Protein AF-A0A9X9A0G7-F1 (afdb_monomer_lite)

Secondary structure (DSSP, 8-state):
---------GGG--STTSPPHHHHHHHTTTSPP-------SSTTHHHHHHHHHHHTTS-TT-----TTTTTT------S-HHHHHHHHHHHHHHHS-------S-S--GGGT-TTS-SEE-TTT--EE-----SS---

Structure (mmCIF, N/CA/C/O backbone):
data_AF-A0A9X9A0G7-F1
#
_entry.id   AF-A0A9X9A0G7-F1
#
loop_
_atom_site.group_PDB
_atom_site.id
_atom_site.type_symbol
_atom_site.label_atom_id
_atom_site.label_alt_id
_atom_site.label_comp_id
_atom_site.label_asym_id
_atom_site.label_entity_id
_atom_site.label_seq_id
_atom_site.pdbx_PDB_ins_code
_atom_site.Cartn_x
_atom_site.Cartn_y
_atom_site.Cartn_z
_atom_site.occupancy
_atom_site.B_iso_or_equiv
_atom_site.auth_seq_id
_atom_site.auth_comp_id
_atom_site.auth_asym_id
_atom_site.auth_atom_id
_atom_site.pdbx_PDB_model_num
ATOM 1 N N . ALA A 1 1 ? 2.916 -28.771 -25.368 1.00 76.06 1 ALA A N 1
ATOM 2 C CA . ALA A 1 1 ? 3.983 -28.120 -24.582 1.00 76.06 1 ALA A CA 1
ATOM 3 C C . ALA A 1 1 ? 3.341 -27.057 -23.703 1.00 76.06 1 ALA A C 1
ATOM 5 O O . ALA A 1 1 ? 2.458 -26.362 -24.191 1.00 76.06 1 ALA A O 1
ATOM 6 N N . TYR A 1 2 ? 3.719 -26.968 -22.428 1.00 87.12 2 TYR A N 1
ATOM 7 C CA . TYR A 1 2 ? 3.226 -25.923 -21.530 1.00 87.12 2 TYR A CA 1
ATOM 8 C C . TYR A 1 2 ? 4.185 -24.734 -21.562 1.00 87.12 2 TYR A C 1
ATOM 10 O O . TYR A 1 2 ? 5.400 -24.922 -21.553 1.00 87.12 2 TYR A O 1
ATOM 18 N N . HIS A 1 3 ? 3.636 -23.524 -21.599 1.00 89.31 3 HIS A N 1
ATOM 19 C CA . HIS A 1 3 ? 4.399 -22.288 -21.483 1.00 89.31 3 HIS A CA 1
ATOM 20 C C . HIS A 1 3 ? 4.073 -21.642 -20.138 1.00 89.31 3 HIS A C 1
ATOM 22 O O . HIS A 1 3 ? 2.903 -21.453 -19.813 1.00 89.31 3 HIS A O 1
ATOM 28 N N . LEU A 1 4 ? 5.107 -21.325 -19.357 1.00 92.75 4 LEU A N 1
ATOM 29 C CA . LEU A 1 4 ? 4.981 -20.598 -18.099 1.00 92.75 4 LEU A CA 1
ATOM 30 C C . LEU A 1 4 ? 5.348 -19.132 -18.334 1.00 92.75 4 LEU A C 1
ATOM 32 O O . LEU A 1 4 ? 6.462 -18.824 -18.757 1.00 92.75 4 LEU A O 1
ATOM 36 N N . THR A 1 5 ? 4.415 -18.231 -18.042 1.00 93.62 5 THR A N 1
ATOM 37 C CA . THR A 1 5 ? 4.647 -16.785 -18.040 1.00 93.62 5 THR A CA 1
ATOM 38 C C . THR A 1 5 ? 4.492 -16.275 -16.620 1.00 93.62 5 THR A C 1
ATOM 40 O O . THR A 1 5 ? 3.465 -16.508 -15.989 1.00 93.62 5 THR A O 1
ATOM 43 N N . ILE A 1 6 ? 5.514 -15.580 -16.126 1.00 92.62 6 ILE A N 1
ATOM 44 C CA . ILE A 1 6 ? 5.508 -14.984 -14.793 1.00 92.62 6 ILE A CA 1
ATOM 45 C C . ILE A 1 6 ? 5.579 -13.467 -14.948 1.00 92.62 6 ILE A C 1
ATOM 47 O O . ILE A 1 6 ? 6.426 -12.957 -15.681 1.00 92.62 6 ILE A O 1
ATOM 51 N N . VAL A 1 7 ? 4.686 -12.759 -14.258 1.00 92.69 7 VAL A N 1
ATOM 52 C CA . VAL A 1 7 ? 4.688 -11.296 -14.147 1.00 92.69 7 VAL A CA 1
ATOM 53 C C . VAL A 1 7 ? 5.132 -10.952 -12.732 1.00 92.69 7 VAL A C 1
ATOM 55 O O . VAL A 1 7 ? 4.577 -11.485 -11.774 1.00 92.69 7 VAL A O 1
ATOM 58 N N . TYR A 1 8 ? 6.153 -10.109 -12.604 1.00 91.62 8 TYR A N 1
ATOM 59 C CA . TYR A 1 8 ? 6.817 -9.840 -11.332 1.00 91.62 8 TYR A CA 1
ATOM 60 C C . TYR A 1 8 ? 7.227 -8.369 -11.222 1.00 91.62 8 TYR A C 1
ATOM 62 O O . TYR A 1 8 ? 7.803 -7.823 -12.165 1.00 91.62 8 TYR A O 1
ATOM 70 N N . ASP A 1 9 ? 6.956 -7.760 -10.066 1.00 88.75 9 ASP A N 1
ATOM 71 C CA . ASP A 1 9 ? 7.443 -6.437 -9.670 1.00 88.75 9 ASP A CA 1
ATOM 72 C C . ASP A 1 9 ? 8.051 -6.540 -8.256 1.00 88.75 9 ASP A C 1
ATOM 74 O O . ASP A 1 9 ? 7.304 -6.751 -7.296 1.00 88.75 9 ASP A O 1
ATOM 78 N N . PRO A 1 10 ? 9.382 -6.396 -8.095 1.00 85.50 10 PRO A N 1
ATOM 79 C CA . PRO A 1 10 ? 10.042 -6.526 -6.794 1.00 85.50 10 PRO A CA 1
ATOM 80 C C . PRO A 1 10 ? 9.626 -5.449 -5.784 1.00 85.50 10 PRO A C 1
ATOM 82 O O . PRO A 1 10 ? 9.851 -5.614 -4.589 1.00 85.50 10 PRO A O 1
ATOM 85 N N . TYR A 1 11 ? 9.024 -4.344 -6.238 1.00 80.31 11 TYR A N 1
ATOM 86 C CA . TYR A 1 11 ? 8.543 -3.276 -5.361 1.00 80.31 11 TYR A CA 1
ATOM 87 C C . TYR A 1 11 ? 7.103 -3.491 -4.874 1.00 80.31 11 TYR A C 1
ATOM 89 O O . TYR A 1 11 ? 6.602 -2.674 -4.105 1.00 80.31 11 TYR A O 1
ATOM 97 N N . GLN A 1 12 ? 6.434 -4.566 -5.308 1.00 81.25 12 GLN A N 1
ATOM 98 C CA . GLN A 1 12 ? 5.080 -4.933 -4.867 1.00 81.25 12 GLN A CA 1
ATOM 99 C C . GLN A 1 12 ? 5.062 -6.076 -3.845 1.00 81.25 12 GLN A C 1
ATOM 101 O O . GLN A 1 12 ? 4.009 -6.651 -3.574 1.00 81.25 12 GLN A O 1
ATOM 106 N N . THR A 1 13 ? 6.213 -6.377 -3.249 1.00 78.50 13 THR A N 1
ATOM 107 C CA . THR A 1 13 ? 6.337 -7.282 -2.105 1.00 78.50 13 THR A CA 1
ATOM 108 C C . THR A 1 13 ? 5.817 -6.574 -0.850 1.00 78.50 13 THR A C 1
ATOM 110 O O . THR A 1 13 ? 6.389 -5.583 -0.403 1.00 78.50 13 THR A O 1
ATOM 113 N N . ILE A 1 14 ? 4.710 -7.060 -0.291 1.00 72.81 14 ILE A N 1
ATOM 114 C CA . ILE A 1 14 ? 4.005 -6.484 0.867 1.00 72.81 14 ILE A CA 1
ATOM 115 C C . ILE A 1 14 ? 4.021 -7.452 2.065 1.00 72.81 14 ILE A C 1
ATOM 117 O O . ILE A 1 14 ? 3.928 -7.017 3.213 1.00 72.81 14 ILE A O 1
ATOM 121 N N . ARG A 1 15 ? 4.136 -8.766 1.833 1.00 72.94 15 ARG A N 1
ATOM 122 C CA . ARG A 1 15 ? 4.091 -9.809 2.869 1.00 72.94 15 ARG A CA 1
ATOM 123 C C . ARG A 1 15 ? 5.381 -10.620 2.945 1.00 72.94 15 ARG A C 1
ATOM 125 O O . ARG A 1 15 ? 5.988 -10.885 1.916 1.00 72.94 15 ARG A O 1
ATOM 132 N N . PRO A 1 16 ? 5.703 -11.186 4.123 1.00 70.12 16 PRO A N 1
ATOM 133 C CA . PRO A 1 16 ? 6.786 -12.165 4.259 1.00 70.12 16 PRO A CA 1
ATOM 134 C C . PRO A 1 16 ? 6.621 -13.428 3.398 1.00 70.12 16 PRO A C 1
ATOM 136 O O . PRO A 1 16 ? 7.597 -14.118 3.134 1.00 70.12 16 PRO A O 1
ATOM 139 N N . ALA A 1 17 ? 5.388 -13.757 2.997 1.00 76.88 17 ALA A N 1
ATOM 140 C CA . ALA A 1 17 ? 5.087 -14.900 2.132 1.00 76.88 17 ALA A CA 1
ATOM 141 C C . ALA A 1 17 ? 5.253 -14.594 0.634 1.00 76.88 17 ALA A C 1
ATOM 143 O O . ALA A 1 17 ? 5.101 -15.497 -0.192 1.00 76.88 17 ALA A O 1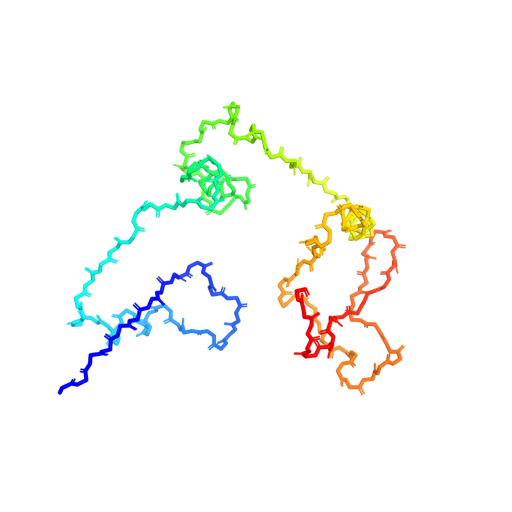
ATOM 144 N N . ASP A 1 18 ? 5.501 -13.334 0.276 1.00 83.75 18 ASP A N 1
ATOM 145 C CA . ASP A 1 18 ? 5.793 -12.976 -1.103 1.00 83.75 18 ASP A CA 1
ATOM 146 C C . ASP A 1 18 ? 7.165 -13.538 -1.495 1.00 83.75 18 ASP A C 1
ATOM 148 O O . ASP A 1 18 ? 8.011 -13.844 -0.651 1.00 83.75 18 ASP A O 1
ATOM 152 N N . ILE A 1 19 ? 7.372 -13.742 -2.795 1.00 85.62 19 ILE A N 1
ATOM 153 C CA . ILE A 1 19 ? 8.589 -14.390 -3.272 1.00 85.62 19 ILE A CA 1
ATOM 154 C C . ILE A 1 19 ? 9.807 -13.509 -2.991 1.00 85.62 19 ILE A C 1
ATOM 156 O O . ILE A 1 19 ? 9.842 -12.331 -3.346 1.00 85.62 19 ILE A O 1
ATOM 160 N N . ASP A 1 20 ? 10.818 -14.106 -2.367 1.00 88.75 20 ASP A N 1
ATOM 161 C CA . ASP A 1 20 ? 12.102 -13.450 -2.170 1.00 88.75 20 ASP A CA 1
ATOM 162 C C . ASP A 1 20 ? 12.706 -13.049 -3.525 1.00 88.75 20 ASP A C 1
ATOM 164 O O . ASP A 1 20 ? 12.714 -13.836 -4.480 1.00 88.75 20 ASP A O 1
ATOM 168 N N . THR A 1 21 ? 13.204 -11.814 -3.615 1.00 90.38 21 THR A N 1
ATOM 169 C CA . THR A 1 21 ? 13.692 -11.261 -4.885 1.00 90.38 21 THR A CA 1
ATOM 170 C C . THR A 1 21 ? 14.912 -12.027 -5.387 1.00 90.38 21 THR A C 1
ATOM 172 O O . THR A 1 21 ? 14.996 -12.315 -6.584 1.00 90.38 21 THR A O 1
ATOM 175 N N . ASP A 1 22 ? 15.822 -12.418 -4.497 1.00 91.25 22 ASP A N 1
ATOM 176 C CA . ASP A 1 22 ? 17.035 -13.144 -4.875 1.00 91.25 22 ASP A CA 1
ATOM 177 C C . ASP A 1 22 ? 16.699 -14.571 -5.322 1.00 91.25 22 ASP A C 1
ATOM 179 O O . ASP A 1 22 ? 17.212 -15.068 -6.332 1.00 91.25 22 ASP A O 1
ATOM 183 N N . ALA A 1 23 ? 15.775 -15.231 -4.621 1.00 92.19 23 ALA A N 1
ATOM 184 C CA . ALA A 1 23 ? 15.239 -16.524 -5.017 1.00 92.19 23 ALA A CA 1
ATOM 185 C C . ALA A 1 23 ? 14.542 -16.456 -6.381 1.00 92.19 23 ALA A C 1
ATOM 187 O O . ALA A 1 23 ? 14.811 -17.302 -7.239 1.00 92.19 23 ALA A O 1
ATOM 188 N N . PHE A 1 24 ? 13.700 -15.444 -6.615 1.00 93.31 24 PHE A N 1
ATOM 189 C CA . PHE A 1 24 ? 13.042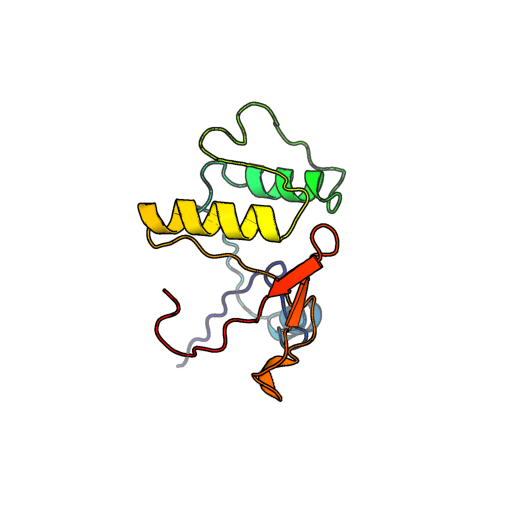 -15.228 -7.902 1.00 93.31 24 PHE A CA 1
ATOM 190 C C . PHE A 1 24 ? 14.067 -15.085 -9.029 1.00 93.31 24 PHE A C 1
ATOM 192 O O . PHE A 1 24 ? 13.976 -15.775 -10.048 1.00 93.31 24 PHE A O 1
ATOM 199 N N . GLN A 1 25 ? 15.073 -14.226 -8.842 1.00 93.06 25 GLN A N 1
ATOM 200 C CA . GLN A 1 25 ? 16.120 -13.995 -9.837 1.00 93.06 25 GLN A CA 1
ATOM 201 C C . GLN A 1 25 ? 16.916 -15.267 -10.142 1.00 93.06 25 GLN A C 1
ATOM 203 O O . GLN A 1 25 ? 17.187 -15.547 -11.311 1.00 93.06 25 GLN A O 1
ATOM 208 N N . ARG A 1 26 ? 17.243 -16.062 -9.115 1.00 95.38 26 ARG A N 1
ATOM 209 C CA . ARG A 1 26 ? 17.958 -17.336 -9.263 1.00 95.38 26 ARG A CA 1
ATOM 210 C C . ARG A 1 26 ? 17.131 -18.376 -10.019 1.00 95.38 26 ARG A C 1
ATOM 212 O O . ARG A 1 26 ? 17.637 -19.001 -10.946 1.00 95.38 26 ARG A O 1
ATOM 219 N N . LEU A 1 27 ? 15.862 -18.554 -9.650 1.00 94.88 27 LEU A N 1
ATOM 220 C CA . LEU A 1 27 ? 14.969 -19.547 -10.264 1.00 94.88 27 LEU A CA 1
ATOM 221 C C . LEU A 1 27 ? 14.596 -19.199 -11.712 1.00 94.88 27 LEU A C 1
ATOM 223 O O . LEU A 1 27 ? 14.325 -20.090 -12.515 1.00 94.88 27 LEU A O 1
ATOM 227 N N . THR A 1 28 ? 14.610 -17.911 -12.057 1.00 95.19 28 THR A N 1
ATOM 228 C CA . THR A 1 28 ? 14.262 -17.406 -13.395 1.00 95.19 28 THR A CA 1
ATOM 229 C C . THR A 1 28 ? 15.485 -17.006 -14.223 1.00 95.19 28 THR A C 1
ATOM 231 O O . THR A 1 28 ? 15.342 -16.362 -15.263 1.00 95.19 28 THR A O 1
ATOM 234 N N . ALA A 1 29 ? 16.697 -17.398 -13.812 1.00 95.44 29 ALA A N 1
ATOM 235 C CA . ALA A 1 29 ? 17.941 -16.995 -14.476 1.00 95.44 29 ALA A CA 1
ATOM 236 C C . ALA A 1 29 ? 17.967 -17.352 -15.975 1.00 95.44 29 ALA A C 1
ATOM 238 O O . ALA A 1 29 ? 18.442 -16.564 -16.788 1.00 95.44 29 ALA A O 1
ATOM 239 N N . ASN A 1 30 ? 17.381 -18.497 -16.340 1.00 95.56 30 ASN A N 1
ATOM 240 C CA . ASN A 1 30 ? 17.332 -18.999 -17.719 1.00 95.56 30 ASN A CA 1
ATOM 241 C C . ASN A 1 30 ? 16.065 -18.579 -18.488 1.00 95.56 30 ASN A C 1
ATOM 243 O O . ASN A 1 30 ? 15.852 -19.021 -19.617 1.00 95.56 30 ASN A O 1
ATOM 247 N N . TYR A 1 31 ? 15.185 -17.774 -17.886 1.00 95.50 31 TYR A N 1
ATOM 248 C CA . TYR A 1 31 ? 13.927 -17.371 -18.511 1.00 95.50 31 TYR A CA 1
ATOM 249 C C . TYR A 1 31 ? 14.163 -16.182 -19.442 1.00 95.50 31 TYR A C 1
ATOM 251 O O . TYR A 1 31 ? 14.953 -15.280 -19.154 1.00 95.50 31 TYR A O 1
ATOM 259 N N . LYS A 1 32 ? 13.416 -16.133 -20.547 1.00 95.56 32 LYS A N 1
ATOM 260 C CA . LYS A 1 32 ? 13.407 -14.958 -21.421 1.00 95.56 32 LYS A CA 1
ATOM 261 C C . LYS A 1 32 ? 12.736 -13.787 -20.701 1.00 95.56 32 LYS A C 1
ATOM 263 O O . LYS A 1 32 ? 11.575 -13.881 -20.306 1.00 95.56 32 LYS A O 1
ATOM 268 N N . ARG A 1 33 ? 13.462 -12.678 -20.547 1.00 94.56 33 ARG A N 1
ATOM 269 C CA . ARG A 1 33 ? 12.980 -11.479 -19.847 1.00 94.56 33 ARG A CA 1
ATOM 270 C C . ARG A 1 33 ? 12.347 -10.484 -20.815 1.00 94.56 33 ARG A C 1
ATOM 272 O O . ARG A 1 33 ? 12.893 -10.210 -21.881 1.00 94.56 33 ARG A O 1
ATOM 279 N N . HIS A 1 34 ? 11.221 -9.917 -20.397 1.00 94.81 34 HIS A N 1
ATOM 280 C CA . HIS A 1 34 ? 10.485 -8.887 -21.123 1.00 94.81 34 HIS A CA 1
ATOM 281 C C . HIS A 1 34 ? 10.143 -7.737 -20.162 1.00 94.81 34 HIS A C 1
ATOM 283 O O . HIS A 1 34 ? 9.101 -7.789 -19.510 1.00 94.81 34 HIS A O 1
ATOM 289 N N . PRO A 1 35 ? 11.023 -6.731 -20.009 1.00 92.00 35 PRO A N 1
ATOM 290 C CA . PRO A 1 35 ? 10.747 -5.600 -19.131 1.00 92.00 35 PRO A CA 1
ATOM 291 C C . PRO A 1 35 ? 9.616 -4.729 -19.695 1.00 92.00 35 PRO A C 1
ATOM 293 O O . PRO A 1 35 ? 9.594 -4.400 -20.882 1.00 92.00 35 PRO A O 1
ATOM 296 N N . LEU A 1 36 ? 8.677 -4.338 -18.831 1.00 90.31 36 LEU A N 1
ATOM 297 C CA . LEU A 1 36 ? 7.610 -3.396 -19.161 1.00 90.31 36 LEU A CA 1
ATOM 298 C C . LEU A 1 36 ? 8.008 -2.004 -18.669 1.00 90.31 36 LEU A C 1
ATOM 300 O O . LEU A 1 36 ? 8.016 -1.742 -17.472 1.00 90.31 36 LEU A O 1
ATOM 304 N N . HIS A 1 37 ? 8.353 -1.116 -19.600 1.00 82.69 37 HIS A N 1
ATOM 305 C CA . HIS A 1 37 ? 8.842 0.232 -19.282 1.00 82.69 37 HIS A CA 1
ATOM 306 C C . HIS A 1 37 ? 7.750 1.303 -19.243 1.00 82.69 37 HIS A C 1
ATOM 308 O O . HIS A 1 37 ? 8.019 2.424 -18.839 1.00 82.69 37 HIS A O 1
ATOM 314 N N . LYS A 1 38 ? 6.539 0.996 -19.718 1.00 83.38 38 LYS A N 1
ATOM 315 C CA . LYS A 1 38 ? 5.444 1.968 -19.794 1.00 83.38 38 LYS A CA 1
ATOM 316 C C . LYS A 1 38 ? 4.363 1.620 -18.786 1.00 83.38 38 LYS A C 1
ATOM 318 O O . LYS A 1 38 ? 3.853 0.502 -18.789 1.00 83.38 38 LYS A O 1
ATOM 323 N N . GLN A 1 39 ? 3.969 2.609 -17.994 1.00 84.81 39 GLN A N 1
ATOM 324 C CA . GLN A 1 39 ? 2.799 2.552 -17.127 1.00 84.81 39 GLN A CA 1
ATOM 325 C C . GLN A 1 39 ? 1.723 3.519 -17.642 1.00 84.81 39 GLN A C 1
ATOM 327 O O . GLN A 1 39 ? 2.043 4.591 -18.153 1.00 84.81 39 GLN A O 1
ATOM 332 N N . PHE A 1 40 ? 0.451 3.141 -17.503 1.00 84.50 40 PHE A N 1
ATOM 333 C CA . PHE A 1 40 ? -0.699 3.940 -17.961 1.00 84.50 40 PHE A CA 1
ATOM 334 C C . PHE A 1 40 ? -1.671 4.299 -16.827 1.00 84.50 40 PHE A C 1
ATOM 336 O O . PHE A 1 40 ? -2.686 4.944 -17.065 1.00 84.50 40 PHE A O 1
ATOM 343 N N . ARG A 1 41 ? -1.392 3.853 -15.595 1.00 84.88 41 ARG A N 1
ATOM 344 C CA . ARG A 1 41 ? -2.294 4.023 -14.446 1.00 84.88 41 ARG A CA 1
ATOM 345 C C . ARG A 1 41 ? -2.190 5.423 -13.847 1.00 84.88 41 ARG A C 1
ATOM 347 O O . ARG A 1 41 ? -3.197 5.999 -13.451 1.00 84.88 41 ARG A O 1
ATOM 354 N N . LEU A 1 42 ? -0.973 5.945 -13.747 1.00 84.94 42 LEU A N 1
ATOM 355 C CA . LEU A 1 42 ? -0.672 7.242 -13.156 1.00 84.94 42 LEU A CA 1
ATOM 356 C C . LEU A 1 42 ? -0.603 8.301 -14.259 1.00 84.94 42 LEU A C 1
ATOM 358 O O . LEU A 1 42 ? 0.066 8.097 -15.273 1.00 84.94 42 LEU A O 1
ATOM 362 N N . LYS A 1 43 ? -1.263 9.442 -14.040 1.00 79.69 43 LYS A N 1
ATOM 363 C CA . LYS A 1 43 ? -1.299 10.580 -14.967 1.00 79.69 43 LYS A CA 1
ATOM 364 C C . LYS A 1 43 ? 0.095 11.136 -15.273 1.00 79.69 43 LYS A C 1
ATOM 366 O O . LYS A 1 43 ? 0.327 11.563 -16.397 1.00 79.69 43 LYS A O 1
ATOM 371 N N . SER A 1 44 ? 1.022 11.079 -14.316 1.00 75.19 44 SER A N 1
ATOM 372 C CA . SER A 1 44 ? 2.358 11.689 -14.440 1.00 75.19 44 SER A CA 1
ATOM 373 C C . SER A 1 44 ? 3.477 10.689 -14.741 1.00 75.19 44 SER A C 1
ATOM 375 O O . SER A 1 44 ? 4.640 10.931 -14.417 1.00 75.19 44 SER A O 1
ATOM 377 N N . GLY A 1 45 ? 3.142 9.556 -15.366 1.00 77.31 45 GLY A N 1
ATOM 378 C CA . GLY A 1 45 ? 4.158 8.632 -15.865 1.00 77.31 45 GLY A CA 1
ATOM 379 C C . GLY A 1 45 ? 5.077 8.089 -14.768 1.00 77.31 45 GLY A C 1
ATOM 380 O O . GLY A 1 45 ? 4.691 7.916 -13.610 1.00 77.31 45 GLY A O 1
ATOM 381 N N . ASP A 1 46 ? 6.334 7.891 -15.153 1.00 74.81 46 ASP A N 1
ATOM 382 C CA . ASP A 1 46 ? 7.406 7.435 -14.265 1.00 74.81 46 ASP A CA 1
ATOM 383 C C . ASP A 1 46 ? 7.838 8.512 -13.254 1.00 74.81 46 ASP A C 1
ATOM 385 O O . ASP A 1 46 ? 8.405 8.194 -12.205 1.00 74.81 46 ASP A O 1
ATOM 389 N N . GLN A 1 47 ? 7.530 9.788 -13.523 1.00 79.75 47 GLN A N 1
ATOM 390 C CA . GLN A 1 47 ? 7.905 10.892 -12.639 1.00 79.75 47 GLN A CA 1
ATOM 391 C C . GLN A 1 47 ? 7.157 10.843 -11.301 1.00 79.75 47 GLN A C 1
ATOM 393 O O . GLN A 1 47 ? 7.724 11.224 -10.280 1.00 79.75 47 GLN A O 1
ATOM 398 N N . TYR A 1 48 ? 5.927 10.312 -11.271 1.00 83.94 48 TYR A N 1
ATOM 399 C CA . TYR A 1 48 ? 5.180 10.141 -10.020 1.00 83.94 48 TYR A CA 1
ATOM 400 C C . TYR A 1 48 ? 5.904 9.199 -9.047 1.00 83.94 48 TYR A C 1
ATOM 402 O O . TYR A 1 48 ? 6.050 9.511 -7.868 1.00 83.94 48 TYR A O 1
ATOM 410 N N . LEU A 1 49 ? 6.383 8.044 -9.527 1.00 81.44 49 LEU A N 1
ATOM 411 C CA . LEU A 1 49 ? 7.075 7.067 -8.679 1.00 81.44 49 LEU A CA 1
ATOM 412 C C . LEU A 1 49 ? 8.446 7.580 -8.229 1.00 81.44 49 LEU A C 1
ATOM 414 O O . LEU A 1 49 ? 8.834 7.371 -7.080 1.00 81.44 49 LEU A O 1
ATOM 418 N N . ALA A 1 50 ? 9.162 8.269 -9.120 1.00 81.25 50 ALA A N 1
ATOM 419 C CA . ALA A 1 50 ? 10.413 8.949 -8.802 1.00 81.25 50 ALA A CA 1
ATOM 420 C C . ALA A 1 50 ? 10.227 9.981 -7.678 1.00 81.25 50 ALA A C 1
ATOM 422 O O . ALA A 1 50 ? 10.968 9.973 -6.694 1.00 81.25 50 ALA A O 1
ATOM 423 N N . TRP A 1 51 ? 9.193 10.814 -7.793 1.00 85.56 51 TRP A N 1
ATOM 424 C CA . TRP A 1 51 ? 8.810 11.785 -6.775 1.00 85.56 51 TRP A CA 1
ATOM 425 C C . TRP A 1 51 ? 8.425 11.142 -5.454 1.00 85.56 51 TRP A C 1
ATOM 427 O O . TRP A 1 51 ? 8.963 11.534 -4.425 1.00 85.56 51 TRP A O 1
ATOM 437 N N . LEU A 1 52 ? 7.557 10.127 -5.472 1.00 83.69 52 LEU A N 1
ATOM 438 C CA . LEU A 1 52 ? 7.115 9.455 -4.253 1.00 83.69 52 LEU A CA 1
ATOM 439 C C . LEU A 1 52 ? 8.309 8.864 -3.491 1.00 83.69 52 LEU A C 1
ATOM 441 O O . LEU A 1 52 ? 8.414 9.025 -2.280 1.00 83.69 52 LEU A O 1
ATOM 445 N N . ARG A 1 53 ? 9.253 8.231 -4.200 1.00 83.62 53 ARG A N 1
ATOM 446 C CA . ARG A 1 53 ? 10.477 7.677 -3.596 1.00 83.62 53 ARG A CA 1
ATOM 447 C C . ARG A 1 53 ? 11.400 8.755 -3.034 1.00 83.62 53 ARG A C 1
ATOM 449 O O . ARG A 1 53 ? 11.996 8.528 -1.984 1.00 83.62 53 ARG A O 1
ATOM 456 N N . LYS A 1 54 ? 11.519 9.902 -3.709 1.00 84.12 54 LYS A N 1
ATOM 457 C CA . LYS A 1 54 ? 12.276 11.060 -3.213 1.00 84.12 54 LYS A CA 1
ATOM 458 C C . LYS A 1 54 ? 11.618 11.645 -1.960 1.00 84.12 54 LYS A C 1
ATOM 460 O O . LYS A 1 54 ? 12.300 11.872 -0.968 1.00 84.12 54 LYS A O 1
ATOM 465 N N . TYR A 1 55 ? 10.299 11.833 -1.982 1.00 82.31 55 TYR A N 1
ATOM 466 C CA . TYR A 1 55 ? 9.523 12.389 -0.871 1.00 82.31 55 TYR A CA 1
ATOM 467 C C . TYR A 1 55 ? 9.570 11.492 0.373 1.00 82.31 55 TYR A C 1
ATOM 469 O O . TYR A 1 55 ? 9.794 11.975 1.478 1.00 82.31 55 TYR A O 1
ATOM 477 N N . LEU A 1 56 ? 9.453 10.174 0.184 1.00 82.50 56 LEU A N 1
ATOM 478 C CA . LEU A 1 56 ? 9.615 9.174 1.244 1.00 82.50 56 LEU A CA 1
ATOM 479 C C . LEU A 1 56 ? 11.083 8.941 1.653 1.00 82.50 56 LEU A C 1
ATOM 481 O O . LEU A 1 56 ? 11.342 8.071 2.477 1.00 82.50 56 LEU A O 1
ATOM 485 N N . GLN A 1 57 ? 12.043 9.674 1.072 1.00 82.69 57 GLN A N 1
ATOM 486 C CA . GLN A 1 57 ? 13.485 9.559 1.347 1.00 82.69 57 GLN A CA 1
ATOM 487 C C . GLN A 1 57 ? 14.065 8.151 1.103 1.00 82.69 57 GLN A C 1
ATOM 489 O O . GLN A 1 57 ? 15.072 7.755 1.685 1.00 82.69 57 GLN A O 1
ATOM 494 N N . ILE A 1 58 ? 13.436 7.385 0.207 1.00 80.62 58 ILE A N 1
ATOM 495 C CA . ILE A 1 58 ? 13.877 6.047 -0.215 1.00 80.62 58 ILE A CA 1
ATOM 496 C C . ILE A 1 58 ? 14.959 6.159 -1.300 1.00 80.62 58 ILE A C 1
ATOM 498 O O . ILE A 1 58 ? 15.847 5.314 -1.393 1.00 80.62 58 ILE A O 1
ATOM 502 N N . ALA A 1 59 ? 14.891 7.195 -2.144 1.00 76.38 59 ALA A N 1
ATOM 503 C CA . ALA A 1 59 ? 15.846 7.431 -3.224 1.00 76.38 59 ALA A CA 1
ATOM 504 C C . ALA A 1 59 ? 16.189 8.922 -3.342 1.00 76.38 59 ALA A C 1
ATOM 506 O O . ALA A 1 59 ? 15.449 9.703 -3.937 1.00 76.38 59 ALA A O 1
ATOM 507 N N . ASN A 1 60 ? 17.348 9.305 -2.804 1.00 67.69 60 ASN A N 1
ATOM 508 C CA . ASN A 1 60 ? 17.732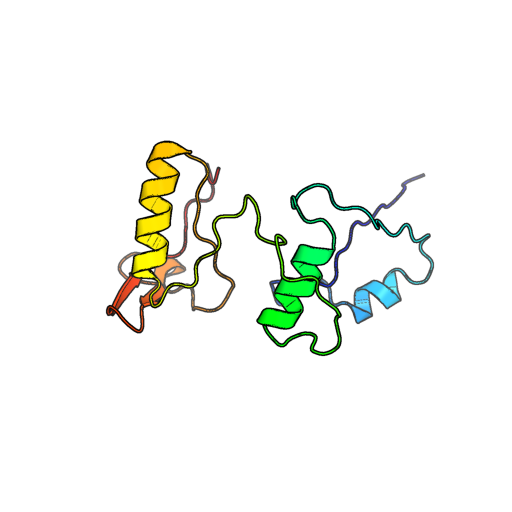 10.715 -2.659 1.00 67.69 60 ASN A CA 1
ATOM 509 C C . ASN A 1 60 ? 18.365 11.328 -3.922 1.00 67.69 60 ASN A C 1
ATOM 511 O O . ASN A 1 60 ? 18.455 12.546 -4.032 1.00 67.69 60 ASN A O 1
ATOM 515 N N . ASN A 1 61 ? 18.756 10.503 -4.899 1.00 68.50 61 ASN A N 1
ATOM 516 C CA . ASN A 1 61 ? 19.514 10.937 -6.082 1.00 68.50 61 ASN A CA 1
ATOM 517 C C . ASN A 1 61 ? 18.660 11.038 -7.357 1.00 68.50 61 ASN A C 1
ATOM 519 O O . ASN A 1 61 ? 19.194 10.992 -8.465 1.00 68.50 61 ASN A O 1
ATOM 523 N N . VAL A 1 62 ? 17.334 11.127 -7.230 1.00 67.00 62 VAL A N 1
ATOM 524 C CA . VAL A 1 62 ? 16.440 11.192 -8.392 1.00 67.00 62 VAL A CA 1
ATOM 525 C C . VAL A 1 62 ? 16.099 12.649 -8.699 1.00 67.00 62 VAL A C 1
ATOM 527 O O . VAL A 1 62 ? 15.500 13.345 -7.879 1.00 67.00 62 VAL A O 1
ATOM 530 N N . GLY A 1 63 ? 16.476 13.113 -9.892 1.00 64.94 63 GLY A N 1
ATOM 531 C CA . GLY A 1 63 ? 16.021 14.395 -10.424 1.00 64.94 63 GLY A CA 1
ATOM 532 C C . GLY A 1 63 ? 14.523 14.322 -10.706 1.00 64.94 63 GLY A C 1
ATOM 533 O O . GLY A 1 63 ? 14.095 13.598 -11.601 1.00 64.94 63 GLY A O 1
ATOM 534 N N . VAL A 1 64 ? 13.724 15.037 -9.920 1.00 68.31 64 VAL A N 1
ATOM 535 C CA . VAL A 1 64 ? 12.266 15.082 -10.060 1.00 68.31 64 VAL A CA 1
ATOM 536 C C . VAL A 1 64 ? 11.881 16.495 -10.470 1.00 68.31 64 VAL A C 1
ATOM 538 O O . VAL A 1 64 ? 12.255 17.449 -9.791 1.00 68.31 64 VAL A O 1
ATOM 541 N N . TYR A 1 65 ? 11.139 16.627 -11.569 1.00 65.44 65 TYR A N 1
ATOM 542 C CA . TYR A 1 65 ? 10.459 17.876 -11.902 1.00 65.44 65 TYR A CA 1
ATOM 543 C C . TYR A 1 65 ? 9.223 17.976 -11.005 1.00 65.44 65 TYR A C 1
ATOM 545 O O . TYR A 1 65 ? 8.293 17.187 -11.140 1.00 65.44 65 TYR A O 1
ATOM 553 N N . GLU A 1 66 ? 9.266 18.860 -10.010 1.00 67.44 66 GLU A N 1
ATOM 554 C CA . GLU A 1 66 ? 8.215 18.960 -8.986 1.00 67.44 66 GLU A CA 1
ATOM 555 C C . GLU A 1 66 ? 7.024 19.803 -9.458 1.00 67.44 66 GLU A C 1
ATOM 557 O O . GLU A 1 66 ? 5.880 19.556 -9.070 1.00 67.44 66 GLU A O 1
ATOM 562 N N . GLU A 1 67 ? 7.272 20.775 -10.335 1.00 73.19 67 GLU A N 1
ATOM 563 C CA . GLU A 1 67 ? 6.248 21.695 -10.813 1.00 73.19 67 GLU A CA 1
ATOM 564 C C . GLU A 1 67 ? 5.227 20.970 -11.704 1.00 73.19 67 GLU A C 1
ATOM 566 O O . GLU A 1 67 ? 5.557 20.309 -12.682 1.00 73.19 67 GLU A O 1
ATOM 571 N N . GLY A 1 68 ? 3.946 21.046 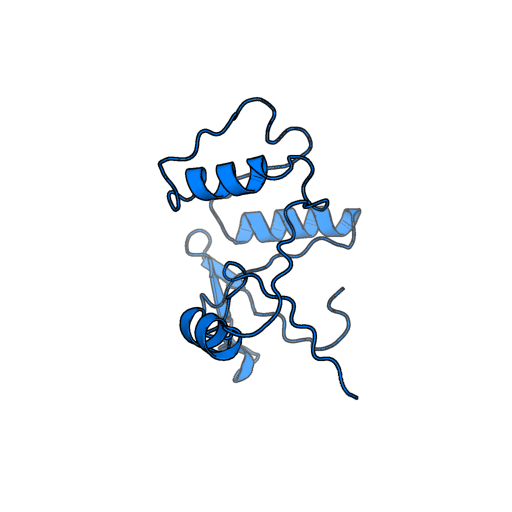-11.345 1.00 75.56 68 GLY A N 1
ATOM 572 C CA . GLY A 1 68 ? 2.871 20.420 -12.119 1.00 75.56 68 GLY A CA 1
ATOM 573 C C . GLY A 1 68 ? 2.833 18.887 -12.073 1.00 75.56 68 GLY A C 1
ATOM 574 O O . GLY A 1 68 ? 1.919 18.306 -12.656 1.00 75.56 68 GLY A O 1
ATOM 575 N N . LEU A 1 69 ? 3.735 18.216 -11.350 1.00 82.62 69 LEU A N 1
ATOM 576 C CA . LEU A 1 69 ? 3.738 16.755 -11.257 1.00 82.62 69 LEU A CA 1
ATOM 577 C C . LEU A 1 69 ? 2.443 16.204 -10.656 1.00 82.62 69 LEU A C 1
ATOM 579 O O . LEU A 1 69 ? 1.896 15.209 -11.128 1.00 82.62 69 LEU A O 1
ATOM 583 N N . LEU A 1 70 ? 1.944 16.865 -9.617 1.00 83.06 70 LEU A N 1
ATOM 584 C CA . LEU A 1 70 ? 0.695 16.505 -8.952 1.00 83.06 70 LEU A CA 1
ATOM 585 C C . LEU A 1 70 ? -0.521 17.153 -9.625 1.00 83.06 70 LEU A C 1
ATOM 587 O O . LEU A 1 70 ? -1.626 17.103 -9.092 1.00 83.06 70 LEU A O 1
ATOM 591 N N . ARG A 1 71 ? -0.362 17.764 -10.808 1.00 84.69 71 ARG A N 1
ATOM 592 C CA . ARG A 1 71 ? -1.481 18.393 -11.510 1.00 84.69 71 ARG A CA 1
ATOM 593 C C . ARG A 1 71 ? -2.532 17.340 -11.850 1.00 84.69 71 ARG A C 1
ATOM 595 O O . ARG A 1 71 ? -2.276 16.375 -12.564 1.00 84.69 71 ARG A O 1
ATOM 602 N N . GLY A 1 72 ? -3.745 17.548 -11.344 1.00 84.44 72 GLY A N 1
ATOM 603 C CA . GLY A 1 72 ? -4.847 16.602 -11.514 1.00 84.44 72 GLY A CA 1
ATOM 604 C C . GLY A 1 72 ? -4.824 15.419 -10.540 1.00 84.44 72 GLY A C 1
ATOM 605 O O . GLY A 1 72 ? -5.608 14.486 -10.746 1.00 84.44 72 GLY A O 1
ATOM 606 N N . TYR A 1 73 ? -3.962 15.464 -9.523 1.00 86.88 73 TYR A N 1
ATOM 607 C CA . TYR A 1 73 ? -4.052 14.681 -8.295 1.00 86.88 73 TYR A CA 1
ATOM 608 C C . TYR A 1 73 ? -4.549 15.566 -7.152 1.00 86.88 73 TYR A C 1
ATOM 610 O O . TYR A 1 73 ? -4.240 16.754 -7.105 1.00 86.88 73 TYR A O 1
ATOM 618 N N . ASP A 1 74 ? -5.289 14.963 -6.228 1.00 87.94 74 ASP A N 1
ATOM 619 C CA . ASP A 1 74 ? -5.574 15.539 -4.916 1.00 87.94 74 ASP A CA 1
ATOM 620 C C . ASP A 1 74 ? -4.633 14.868 -3.910 1.00 87.94 74 ASP A C 1
ATOM 622 O O . ASP A 1 74 ? -4.860 13.735 -3.485 1.00 87.94 74 ASP A O 1
ATOM 626 N N . PHE A 1 75 ? -3.488 15.505 -3.660 1.00 86.25 75 PHE A N 1
ATOM 627 C CA . PHE A 1 75 ? -2.478 15.000 -2.736 1.00 86.25 75 PHE A CA 1
ATOM 628 C C . PHE A 1 75 ? -2.547 15.780 -1.429 1.00 86.25 75 PHE A C 1
ATOM 630 O O . PHE A 1 75 ? -2.392 17.002 -1.421 1.00 86.25 75 PHE A O 1
ATOM 637 N N . LYS A 1 76 ? -2.718 15.057 -0.323 1.00 88.19 76 LYS A N 1
ATOM 638 C CA . LYS A 1 76 ? -2.795 15.628 1.016 1.00 88.19 76 LYS A CA 1
ATOM 639 C C . LYS A 1 76 ? -2.039 14.746 2.006 1.00 88.19 76 LYS A C 1
ATOM 641 O O . LYS A 1 76 ? -2.165 13.523 1.973 1.00 88.19 76 LYS A O 1
ATOM 646 N N . VAL A 1 77 ? -1.273 15.383 2.885 1.00 88.81 77 VAL A N 1
ATOM 647 C CA . VAL A 1 77 ? -0.746 14.763 4.106 1.00 88.81 77 VAL A CA 1
ATOM 648 C C . VAL A 1 77 ? -1.743 15.061 5.217 1.00 88.81 77 VAL A C 1
ATOM 650 O O . VAL A 1 77 ? -2.239 16.183 5.306 1.00 88.81 77 VAL A O 1
ATOM 653 N N . MET A 1 78 ? -2.080 14.045 6.001 1.00 92.62 78 MET A N 1
ATOM 654 C CA . MET A 1 78 ? -3.060 14.134 7.081 1.00 92.62 78 MET A CA 1
ATOM 655 C C . MET A 1 78 ? -2.383 13.782 8.394 1.00 92.62 78 MET A C 1
ATOM 657 O O . MET A 1 78 ? -1.500 12.922 8.422 1.00 92.62 78 MET A O 1
ATOM 661 N N . ASP A 1 79 ? -2.817 14.437 9.463 1.00 94.50 79 ASP A N 1
ATOM 662 C CA . ASP A 1 79 ? -2.170 14.319 10.770 1.00 94.50 79 ASP A CA 1
ATOM 663 C C . ASP A 1 79 ? -2.696 13.122 11.574 1.00 94.50 79 ASP A C 1
ATOM 665 O O . ASP A 1 79 ? -2.076 12.709 12.550 1.00 94.50 79 ASP A O 1
ATOM 669 N N . SER A 1 80 ? -3.828 12.537 11.169 1.00 96.06 80 SER A N 1
ATOM 670 C CA . SER A 1 80 ? -4.461 11.417 11.869 1.00 96.06 80 SER A CA 1
ATOM 671 C C . SER A 1 80 ? -5.085 10.394 10.913 1.00 96.06 80 SER A C 1
ATOM 673 O O . SER A 1 80 ? -5.450 10.698 9.774 1.00 96.06 80 SER A O 1
ATOM 675 N N . ILE A 1 81 ? -5.237 9.158 11.393 1.00 95.31 81 ILE A N 1
ATOM 676 C CA . ILE A 1 81 ? -5.955 8.083 10.687 1.00 95.31 81 ILE A CA 1
ATOM 677 C C . ILE A 1 81 ? -7.441 8.439 10.578 1.00 95.31 81 ILE A C 1
ATOM 679 O O . ILE A 1 81 ? -8.103 8.119 9.590 1.00 95.31 81 ILE A O 1
ATOM 683 N N . THR A 1 82 ? -7.957 9.124 11.589 1.00 95.75 82 THR A N 1
ATOM 684 C CA . THR A 1 82 ? -9.342 9.585 11.676 1.00 95.75 82 THR A CA 1
ATOM 685 C C . THR A 1 82 ? -9.684 10.539 10.546 1.00 95.75 82 THR A C 1
ATOM 687 O O . THR A 1 82 ? -10.616 10.264 9.788 1.00 95.75 82 THR A O 1
ATOM 690 N N . GLU A 1 83 ? -8.871 11.579 10.348 1.00 96.69 83 GLU A N 1
ATOM 691 C CA . GLU A 1 83 ? -9.044 12.532 9.247 1.00 96.69 83 GLU A CA 1
ATOM 692 C C . GLU A 1 83 ? -9.018 11.825 7.880 1.00 96.69 83 GLU A C 1
ATOM 694 O O . GLU A 1 83 ? -9.849 12.106 7.008 1.00 96.69 83 GLU A O 1
ATOM 699 N N . LEU A 1 84 ? -8.108 10.859 7.704 1.00 95.50 84 LEU A N 1
ATOM 700 C CA . LEU A 1 84 ? -8.030 10.037 6.494 1.00 95.50 84 LEU A CA 1
ATOM 701 C C . LEU A 1 84 ? -9.303 9.232 6.265 1.00 95.50 84 LEU A C 1
ATOM 703 O O . LEU A 1 84 ? -9.859 9.244 5.165 1.00 95.50 84 LEU A O 1
ATOM 707 N N . ASN A 1 85 ? -9.781 8.540 7.291 1.00 94.88 85 ASN A N 1
ATOM 708 C CA . ASN A 1 85 ? -10.958 7.694 7.188 1.00 94.88 85 ASN A CA 1
ATOM 709 C C . ASN A 1 85 ? -12.233 8.507 6.916 1.00 94.88 85 ASN A C 1
ATOM 711 O O . ASN A 1 85 ? -13.049 8.101 6.091 1.00 94.88 85 ASN A O 1
ATOM 715 N N . GLU A 1 86 ? -12.404 9.658 7.565 1.00 95.00 86 GLU A N 1
ATOM 716 C CA . GLU A 1 86 ? -13.535 10.563 7.326 1.00 95.00 86 GLU A CA 1
ATOM 717 C C . GLU A 1 86 ? -13.506 11.155 5.916 1.00 95.00 86 GLU A C 1
ATOM 719 O O . GLU A 1 86 ? -14.507 11.094 5.198 1.00 95.00 86 GLU A O 1
ATOM 724 N N . SER A 1 87 ? -12.339 11.633 5.474 1.00 95.62 87 SER A N 1
ATOM 725 C CA . SER A 1 87 ? -12.148 12.142 4.112 1.00 95.62 87 SER A CA 1
ATOM 726 C C . SER A 1 87 ? -12.489 11.079 3.066 1.00 95.62 87 SER A C 1
ATOM 728 O O . SER A 1 87 ? -13.194 11.353 2.092 1.00 95.62 87 SER A O 1
ATOM 730 N N . MET A 1 88 ? -12.042 9.837 3.283 1.00 95.25 88 MET A N 1
ATOM 731 C CA . MET A 1 88 ? -12.342 8.732 2.374 1.00 95.25 88 MET A CA 1
ATOM 732 C C . MET A 1 88 ? -13.816 8.327 2.395 1.00 95.25 88 MET A C 1
ATOM 734 O O . MET A 1 88 ? -14.338 7.982 1.337 1.00 95.25 88 MET A O 1
ATOM 738 N N . LYS A 1 89 ? -14.510 8.393 3.541 1.00 93.88 89 LYS A N 1
ATOM 739 C CA . LYS A 1 89 ? -15.963 8.152 3.611 1.00 93.88 89 LYS A CA 1
ATOM 740 C C . LYS A 1 89 ? -16.735 9.164 2.769 1.00 93.88 89 LYS A C 1
ATOM 742 O O . LYS A 1 89 ? -17.520 8.747 1.923 1.00 93.88 89 LYS A O 1
ATOM 747 N N . MET A 1 90 ? -16.444 10.457 2.922 1.00 95.38 90 MET A N 1
ATOM 748 C CA . MET A 1 90 ? -17.095 11.517 2.139 1.00 95.38 90 MET A CA 1
ATOM 749 C C . MET A 1 90 ? -16.845 11.362 0.633 1.00 95.38 90 MET A C 1
ATOM 751 O O . MET A 1 90 ? -17.760 11.486 -0.179 1.00 95.38 90 MET A O 1
ATOM 755 N N . LEU A 1 91 ? -15.609 11.044 0.233 1.00 95.06 91 LEU A N 1
ATOM 756 C CA . LEU A 1 91 ? -15.299 10.769 -1.174 1.00 95.06 91 LEU A CA 1
ATOM 757 C C . LEU A 1 91 ? -16.017 9.514 -1.675 1.00 95.06 91 LEU A C 1
ATOM 759 O O . LEU A 1 91 ? -16.503 9.490 -2.807 1.00 95.06 91 LEU A O 1
ATOM 763 N N . ASN A 1 92 ? -16.121 8.486 -0.834 1.00 94.75 92 ASN A N 1
ATOM 764 C CA . ASN A 1 92 ? -16.799 7.254 -1.190 1.00 94.75 92 ASN A CA 1
ATOM 765 C C . ASN A 1 92 ? -18.309 7.433 -1.365 1.00 94.75 92 ASN A C 1
ATOM 767 O O . ASN A 1 92 ? -18.879 6.803 -2.243 1.00 94.75 92 ASN A O 1
ATOM 771 N N . GLU A 1 93 ? -18.959 8.296 -0.587 1.00 95.31 93 GLU A N 1
ATOM 772 C CA . GLU A 1 93 ? -20.383 8.617 -0.777 1.00 95.31 93 GLU A CA 1
ATOM 773 C C . GLU A 1 93 ? -20.665 9.201 -2.168 1.00 95.31 93 GLU A C 1
ATOM 775 O O . GLU A 1 93 ? -21.743 9.006 -2.721 1.00 95.31 93 GLU A O 1
ATOM 780 N N . LYS A 1 94 ? -19.679 9.884 -2.761 1.00 94.81 94 LYS A N 1
ATOM 781 C CA . LYS A 1 94 ? -19.788 10.480 -4.095 1.00 94.81 94 LYS A CA 1
ATOM 782 C C . LYS A 1 94 ? -19.342 9.550 -5.226 1.00 94.81 94 LYS A C 1
ATOM 784 O O . LYS A 1 94 ? -19.872 9.641 -6.331 1.00 94.81 94 LYS A O 1
ATOM 789 N N . HIS A 1 95 ? -18.314 8.739 -4.989 1.00 93.38 95 HIS A N 1
ATOM 790 C CA . HIS A 1 95 ? -17.613 7.994 -6.041 1.00 93.38 95 HIS A CA 1
ATOM 791 C C . HIS A 1 95 ? -17.731 6.472 -5.927 1.00 93.38 95 HIS A C 1
ATOM 793 O O . HIS A 1 95 ? -17.332 5.781 -6.859 1.00 93.38 95 HIS A O 1
ATOM 799 N N . GLU A 1 96 ? -18.207 5.954 -4.793 1.00 90.69 96 GLU A N 1
ATOM 800 C CA . GLU A 1 96 ? -18.445 4.535 -4.457 1.00 90.69 96 GLU A CA 1
ATOM 801 C C . GLU A 1 96 ? -17.218 3.598 -4.505 1.00 90.69 96 GLU A C 1
ATOM 803 O O . GLU A 1 96 ? -17.264 2.458 -4.031 1.00 90.69 96 GLU A O 1
ATOM 808 N N . LEU A 1 97 ? -16.079 4.100 -4.985 1.00 88.88 97 LEU A N 1
ATOM 809 C CA . LEU A 1 97 ? -14.841 3.361 -5.234 1.00 88.88 97 LEU A CA 1
ATOM 810 C C . LEU A 1 97 ? -13.672 3.811 -4.340 1.00 88.88 97 LEU A C 1
ATOM 812 O O . LEU A 1 97 ? -12.517 3.484 -4.617 1.00 88.88 97 LEU A O 1
ATOM 816 N N . CYS A 1 98 ? -13.935 4.567 -3.271 1.00 91.25 98 CYS A N 1
ATOM 817 C CA . CYS A 1 98 ? -12.891 5.076 -2.377 1.00 91.25 98 CYS A CA 1
ATOM 818 C C . CYS A 1 98 ? -12.721 4.158 -1.161 1.00 91.25 98 CYS A C 1
ATOM 820 O O . CYS A 1 98 ? -13.683 3.822 -0.467 1.00 91.25 98 CYS A O 1
ATOM 822 N N . ARG A 1 99 ? -11.487 3.724 -0.891 1.00 88.31 99 ARG A N 1
ATOM 823 C CA . ARG A 1 99 ? -11.154 2.812 0.213 1.00 88.31 99 ARG A CA 1
ATOM 824 C C . ARG A 1 99 ? -9.854 3.258 0.876 1.00 88.31 99 ARG A C 1
ATOM 826 O O . ARG A 1 99 ? -8.947 3.734 0.198 1.00 88.31 99 ARG A O 1
ATOM 833 N N . VAL A 1 100 ? -9.756 3.048 2.186 1.00 90.94 100 VAL A N 1
ATOM 834 C CA . VAL A 1 100 ? -8.496 3.166 2.930 1.00 90.94 100 VAL A CA 1
ATOM 835 C C . VAL A 1 100 ? -7.765 1.830 2.849 1.00 90.94 100 VAL A C 1
ATOM 837 O O . VAL A 1 100 ? -8.367 0.775 3.051 1.00 90.94 100 VAL A O 1
ATOM 840 N N . VAL A 1 101 ? -6.467 1.876 2.560 1.00 89.06 101 VAL A N 1
ATOM 841 C CA . VAL A 1 101 ? -5.590 0.702 2.548 1.00 89.06 101 VAL A CA 1
ATOM 842 C C . VAL A 1 101 ? -4.431 0.965 3.495 1.00 89.06 101 VAL A C 1
ATOM 844 O O . VAL A 1 101 ? -3.888 2.066 3.526 1.00 89.06 101 VAL A O 1
ATOM 847 N N . ALA A 1 102 ? -4.042 -0.061 4.241 1.00 87.00 102 ALA A N 1
ATOM 848 C CA . ALA A 1 102 ? -2.852 -0.054 5.071 1.00 87.00 102 ALA A CA 1
ATOM 849 C C . ALA A 1 102 ? -2.042 -1.335 4.832 1.00 87.00 102 ALA A C 1
ATOM 851 O O . ALA A 1 102 ? -2.590 -2.364 4.429 1.00 87.00 102 ALA A O 1
ATOM 852 N N . GLY A 1 103 ? -0.731 -1.252 5.062 1.00 79.31 103 GLY A N 1
ATOM 853 C CA . GLY A 1 103 ? 0.141 -2.425 5.102 1.00 79.31 103 GLY A CA 1
ATOM 854 C C . GLY A 1 103 ? -0.061 -3.248 6.379 1.00 79.31 103 GLY A C 1
ATOM 855 O O . GLY A 1 103 ? -0.892 -2.922 7.225 1.00 79.31 103 GLY A O 1
ATOM 856 N N . TYR A 1 104 ? 0.738 -4.303 6.547 1.00 75.88 104 TYR A N 1
ATOM 857 C CA . TYR A 1 104 ? 0.706 -5.194 7.719 1.00 75.88 104 TYR A CA 1
ATOM 858 C C . TYR A 1 104 ? 1.393 -4.569 8.946 1.00 75.88 104 TYR A C 1
ATOM 860 O O . TYR A 1 104 ? 2.328 -5.135 9.504 1.00 75.88 104 TYR A O 1
ATOM 868 N N . SER A 1 105 ? 0.958 -3.373 9.341 1.00 82.50 105 SER A N 1
ATOM 869 C CA . SER A 1 105 ? 1.579 -2.584 10.413 1.00 82.50 105 SER A CA 1
ATOM 870 C C . SER A 1 105 ? 0.953 -2.807 11.797 1.00 82.50 105 SER A C 1
ATOM 872 O O . SER A 1 105 ? 1.521 -2.350 12.784 1.00 82.50 105 SER A O 1
ATOM 874 N N . TRP A 1 106 ? -0.178 -3.520 11.889 1.00 89.44 106 TRP A N 1
ATOM 875 C CA . TRP A 1 106 ? -0.874 -3.821 13.149 1.00 89.44 106 TRP A CA 1
ATOM 876 C C . TRP A 1 106 ? -1.271 -5.295 13.245 1.00 89.44 106 TRP A C 1
ATOM 878 O O . TRP A 1 106 ? -1.566 -5.935 12.233 1.00 89.44 106 TRP A O 1
ATOM 888 N N . GLU A 1 107 ? -1.307 -5.822 14.471 1.00 90.00 107 GLU A N 1
ATOM 889 C CA . GLU A 1 107 ? -1.823 -7.164 14.750 1.00 90.00 107 GLU A CA 1
ATOM 890 C C . GLU A 1 107 ? -3.319 -7.255 14.410 1.00 90.00 107 GLU A C 1
ATOM 892 O O . GLU A 1 107 ? -4.084 -6.312 14.612 1.00 90.00 107 GLU A O 1
ATOM 897 N N . TRP A 1 108 ? -3.753 -8.408 13.896 1.00 91.44 108 TRP A N 1
ATOM 898 C CA . TRP A 1 108 ? -5.163 -8.668 13.611 1.00 91.44 108 TRP A CA 1
ATOM 899 C C . TRP A 1 108 ? -5.868 -9.304 14.816 1.00 91.44 108 TRP A C 1
ATOM 901 O O . TRP A 1 108 ? -6.189 -10.493 14.836 1.00 91.44 108 TRP A O 1
ATOM 911 N N . ILE A 1 109 ? -6.115 -8.488 15.835 1.00 93.38 109 ILE A N 1
ATOM 912 C CA . ILE A 1 109 ? -6.747 -8.878 17.101 1.00 93.38 109 ILE A CA 1
ATOM 913 C C . ILE A 1 109 ? -8.186 -9.367 16.866 1.00 93.38 109 ILE A C 1
ATOM 915 O O . ILE A 1 109 ? -8.606 -10.407 17.388 1.00 93.38 109 ILE A O 1
ATOM 919 N N . THR A 1 110 ? -8.935 -8.674 16.005 1.00 93.19 110 THR A N 1
ATOM 920 C CA . THR A 1 110 ? -10.351 -8.962 15.725 1.00 93.19 110 THR A CA 1
ATOM 921 C C . THR A 1 110 ? -10.591 -10.261 14.972 1.00 93.19 110 THR A C 1
ATOM 923 O O . THR A 1 110 ? -11.730 -10.733 14.898 1.00 93.19 110 THR A O 1
ATOM 926 N N . GLN A 1 111 ? -9.526 -10.878 14.453 1.00 90.69 111 GLN A N 1
ATOM 927 C CA . GLN A 1 111 ? -9.581 -12.219 13.887 1.00 90.69 111 GLN A CA 1
ATOM 928 C C . GLN A 1 111 ? -9.989 -13.255 14.941 1.00 90.69 111 GLN A C 1
ATOM 930 O O . GLN A 1 111 ? -10.723 -14.192 14.627 1.00 90.69 111 GLN A O 1
ATOM 935 N N . LYS A 1 112 ? -9.517 -13.085 16.183 1.00 91.31 112 LYS A N 1
ATOM 936 C CA . LYS A 1 112 ? -9.804 -13.986 17.307 1.00 91.31 112 LYS A CA 1
ATOM 937 C C . LYS A 1 112 ? -10.987 -13.493 18.136 1.00 91.31 112 LYS A C 1
ATOM 939 O O . LYS A 1 112 ? -11.825 -14.300 18.525 1.00 91.31 112 LYS A O 1
ATOM 944 N N . ASP A 1 113 ? -11.069 -12.185 18.372 1.00 92.19 113 ASP A N 1
ATOM 945 C CA . ASP A 1 113 ? -12.117 -11.576 19.194 1.00 92.19 113 ASP A CA 1
ATOM 946 C C . ASP A 1 113 ? -12.755 -10.367 18.501 1.00 92.19 113 ASP A C 1
ATOM 948 O O . ASP A 1 113 ? -12.221 -9.257 18.482 1.00 92.19 113 ASP A O 1
ATOM 952 N N . LYS A 1 114 ? -13.963 -10.573 17.971 1.00 90.94 114 LYS A N 1
ATOM 953 C CA . LYS A 1 114 ? -14.698 -9.550 17.217 1.00 90.94 114 LYS A CA 1
ATOM 954 C C . LYS A 1 114 ? -15.091 -8.327 18.051 1.00 90.94 114 LYS A C 1
ATOM 956 O O . LYS A 1 114 ? -15.441 -7.308 17.452 1.00 90.94 114 LYS A O 1
ATOM 961 N N . ASN A 1 115 ? -15.039 -8.392 19.383 1.00 93.06 115 ASN A N 1
ATOM 962 C CA . ASN A 1 115 ? -15.386 -7.267 20.255 1.00 93.06 115 ASN A CA 1
ATOM 963 C C . ASN A 1 115 ? -14.232 -6.276 20.452 1.00 93.06 115 ASN A C 1
ATOM 965 O O . ASN A 1 115 ? -14.468 -5.161 20.907 1.00 93.06 115 ASN A O 1
ATOM 969 N N . GLN A 1 116 ? -13.013 -6.641 20.054 1.00 94.62 116 GLN A N 1
ATOM 970 C CA . GLN A 1 116 ? -11.841 -5.770 20.143 1.00 94.62 116 GLN A CA 1
ATOM 971 C C . GLN A 1 116 ? -11.668 -4.892 18.898 1.00 94.62 116 GLN A C 1
ATOM 973 O O . GLN A 1 116 ? -12.523 -4.877 18.007 1.00 94.62 116 GLN A O 1
ATOM 978 N N . TYR A 1 117 ? -10.568 -4.142 18.861 1.00 94.25 117 TYR A N 1
ATOM 979 C CA . TYR A 1 117 ? -10.141 -3.292 17.753 1.00 94.25 117 TYR A CA 1
ATOM 980 C C . TYR A 1 117 ? -8.694 -3.612 17.388 1.00 94.25 117 TYR A C 1
ATOM 982 O O . TYR A 1 117 ? -7.930 -4.051 18.241 1.00 94.25 117 TYR A O 1
ATOM 990 N N . ASP A 1 118 ? -8.335 -3.399 16.126 1.00 94.50 118 ASP A N 1
ATOM 991 C CA . ASP A 1 118 ? -7.019 -3.765 15.591 1.00 94.50 118 ASP A CA 1
ATOM 992 C C . ASP A 1 118 ? -6.044 -2.588 15.596 1.00 94.50 118 ASP A C 1
ATOM 994 O O . ASP A 1 118 ? -4.843 -2.747 15.796 1.00 94.50 118 ASP A O 1
ATOM 998 N N . ILE A 1 119 ? -6.572 -1.391 15.346 1.00 95.06 119 ILE A N 1
ATOM 999 C CA . ILE A 1 119 ? -5.785 -0.188 15.098 1.00 95.06 119 ILE A CA 1
ATOM 1000 C C . ILE A 1 119 ? -6.297 0.901 16.030 1.00 95.06 119 ILE A C 1
ATOM 1002 O O . ILE A 1 119 ? -7.508 1.082 16.164 1.00 95.06 119 ILE A O 1
ATOM 1006 N N . LYS A 1 120 ? -5.371 1.641 16.639 1.00 95.38 120 LYS A N 1
ATOM 1007 C CA . LYS A 1 120 ? -5.661 2.844 17.415 1.00 95.38 120 LYS A CA 1
ATOM 1008 C C . LYS A 1 120 ? -4.922 4.027 16.804 1.00 95.38 120 LYS A C 1
ATOM 1010 O O . LYS A 1 120 ? -3.710 3.954 16.610 1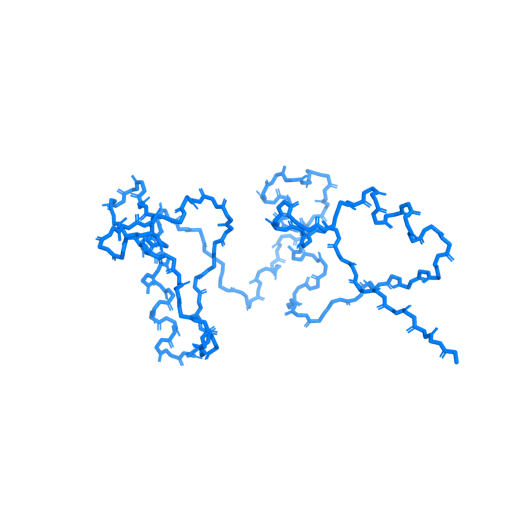.00 95.38 120 LYS A O 1
ATOM 1015 N N . ASP A 1 121 ? -5.651 5.095 16.514 1.00 95.25 121 ASP A N 1
ATOM 1016 C CA . ASP A 1 121 ? -5.086 6.373 16.106 1.00 95.25 121 ASP A CA 1
ATOM 1017 C C . ASP A 1 121 ? -4.260 6.956 17.265 1.00 95.25 121 ASP A C 1
ATOM 1019 O O . ASP A 1 121 ? -4.798 7.134 18.364 1.00 95.25 121 ASP A O 1
ATOM 1023 N N . PRO A 1 122 ? -2.961 7.236 17.076 1.00 93.19 122 PRO A N 1
ATOM 1024 C CA . PRO A 1 122 ? -2.131 7.790 18.139 1.00 93.19 122 PRO A CA 1
ATOM 1025 C C . PRO A 1 122 ? -2.466 9.253 18.465 1.00 93.19 122 PRO A C 1
ATOM 1027 O O . PRO A 1 122 ? -2.109 9.713 19.547 1.00 93.19 122 PRO A O 1
ATOM 1030 N N . VAL A 1 123 ? -3.128 9.974 17.555 1.00 95.94 123 VAL A N 1
ATOM 1031 C CA . VAL A 1 123 ? -3.451 11.397 17.702 1.00 95.94 123 VAL A CA 1
ATOM 1032 C C . VAL A 1 123 ? -4.829 11.581 18.322 1.00 95.94 123 VAL A C 1
ATOM 1034 O O . VAL A 1 123 ? -4.959 12.288 19.318 1.00 95.94 123 VAL A O 1
ATOM 1037 N N . THR A 1 124 ? -5.857 10.933 17.771 1.00 96.38 124 THR A N 1
ATOM 1038 C CA . THR A 1 124 ? -7.242 11.109 18.253 1.00 96.38 124 THR A CA 1
ATOM 1039 C C . THR A 1 124 ? -7.660 10.061 19.283 1.00 96.38 124 THR A C 1
ATOM 1041 O O . THR A 1 124 ? -8.568 10.295 20.077 1.00 96.38 124 THR A O 1
ATOM 1044 N N . GLY A 1 125 ? -6.995 8.902 19.305 1.00 96.06 125 GLY A N 1
ATOM 1045 C CA . GLY A 1 125 ? -7.382 7.757 20.127 1.00 96.06 125 GLY A CA 1
ATOM 1046 C C . GLY A 1 125 ? -8.497 6.894 19.531 1.00 96.06 125 GLY A C 1
ATOM 1047 O O . GLY A 1 125 ? -8.842 5.880 20.146 1.00 96.06 125 GLY A O 1
ATOM 1048 N N . ASP A 1 126 ? -9.024 7.255 18.357 1.00 96.69 126 ASP A N 1
ATOM 1049 C CA . ASP A 1 126 ? -10.051 6.487 17.658 1.00 96.69 126 ASP A CA 1
ATOM 1050 C C . ASP A 1 126 ? -9.564 5.090 17.291 1.00 96.69 126 ASP A C 1
ATOM 1052 O O . ASP A 1 126 ? -8.370 4.829 17.131 1.00 96.69 126 ASP A O 1
ATOM 1056 N N . THR A 1 127 ? -10.510 4.163 17.172 1.00 96.06 127 THR A N 1
ATOM 1057 C CA . THR A 1 127 ? -10.201 2.749 16.975 1.00 96.06 127 THR A CA 1
ATOM 1058 C C . THR A 1 127 ? -10.846 2.199 15.715 1.00 96.06 127 THR A C 1
ATOM 1060 O O . THR A 1 127 ? -11.982 2.523 15.368 1.00 96.06 127 THR A O 1
ATOM 1063 N N . PHE A 1 128 ? -10.108 1.339 15.020 1.00 94.31 128 PHE A N 1
ATOM 1064 C CA . PHE A 1 128 ? -10.509 0.768 13.740 1.00 94.31 128 PHE A CA 1
ATOM 1065 C C . PHE A 1 128 ? -10.316 -0.745 13.741 1.00 94.31 128 PHE A C 1
ATOM 1067 O O . PHE A 1 128 ? -9.547 -1.304 14.529 1.00 94.31 128 PHE A O 1
ATOM 1074 N N . LYS A 1 129 ? -11.040 -1.414 12.842 1.00 93.06 129 LYS A N 1
ATOM 1075 C CA . LYS A 1 1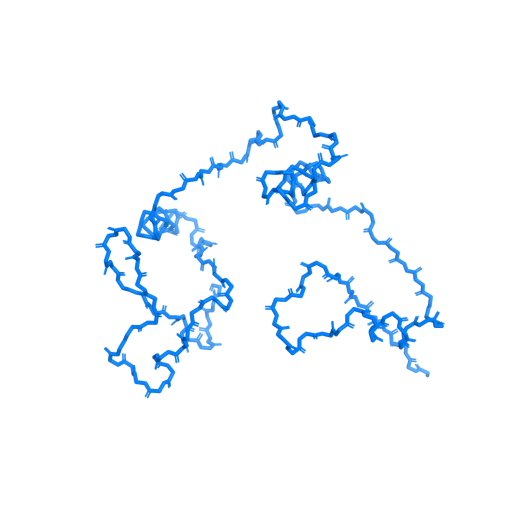29 ? -10.937 -2.855 12.611 1.00 93.06 129 LYS A CA 1
ATOM 1076 C C . LYS A 1 129 ? -10.503 -3.111 11.179 1.00 93.06 129 LYS A C 1
ATOM 1078 O O . LYS A 1 129 ? -10.925 -2.397 10.267 1.00 93.06 129 LYS A O 1
ATOM 1083 N N . TRP A 1 130 ? -9.720 -4.160 10.976 1.00 90.19 130 TRP A N 1
ATOM 1084 C CA . TRP A 1 130 ? -9.444 -4.686 9.650 1.00 90.19 130 TRP A CA 1
ATOM 1085 C C . TRP A 1 130 ? -10.738 -5.131 8.970 1.00 90.19 130 TRP A C 1
ATOM 1087 O O . TRP A 1 130 ? -11.678 -5.619 9.609 1.00 90.19 130 TRP A O 1
ATOM 1097 N N . ASN A 1 131 ? -10.786 -5.002 7.644 1.00 85.50 131 ASN A N 1
ATOM 1098 C CA . ASN A 1 131 ? -11.897 -5.570 6.899 1.00 85.50 131 ASN A CA 1
ATOM 1099 C C . ASN A 1 131 ? -11.849 -7.104 6.994 1.00 85.50 131 ASN A C 1
ATOM 1101 O O . ASN A 1 131 ? -10.877 -7.735 6.591 1.00 85.50 131 ASN A O 1
ATOM 1105 N N . SER A 1 132 ? -12.923 -7.699 7.511 1.00 78.38 132 SER A N 1
ATOM 1106 C CA . SER A 1 132 ? -13.071 -9.150 7.687 1.00 78.38 132 SER A CA 1
ATOM 1107 C C . SER A 1 132 ? -14.027 -9.793 6.676 1.00 78.38 132 SER A C 1
ATOM 1109 O O . SER A 1 132 ? -14.197 -11.014 6.670 1.00 78.38 132 SER A O 1
ATOM 1111 N N . LYS A 1 133 ? -14.673 -9.003 5.807 1.00 77.44 133 LYS A N 1
ATOM 1112 C CA . LYS A 1 133 ? -15.639 -9.518 4.827 1.00 77.44 133 LYS A CA 1
ATOM 1113 C C . LYS A 1 133 ? -14.917 -10.095 3.628 1.00 77.44 133 LYS A C 1
ATOM 1115 O O . LYS A 1 133 ? -14.402 -9.319 2.864 1.00 77.44 133 LYS A O 1
ATOM 1120 N N . VAL A 1 134 ? -14.982 -11.402 3.372 1.00 69.50 134 VAL A N 1
ATOM 1121 C CA . VAL A 1 134 ? -14.316 -12.044 2.213 1.00 69.50 134 VAL A CA 1
ATOM 1122 C C . VAL A 1 134 ? -15.006 -11.849 0.848 1.00 69.50 134 VAL A C 1
ATOM 1124 O O . VAL A 1 134 ? -14.423 -12.211 -0.171 1.00 69.50 134 VAL A O 1
ATOM 1127 N N . LYS A 1 135 ? -16.205 -11.257 0.784 1.00 69.81 135 LYS A N 1
ATOM 1128 C CA . LYS A 1 135 ? -16.963 -11.004 -0.460 1.00 69.81 135 LYS A CA 1
ATOM 1129 C C . LYS A 1 135 ? -17.371 -9.532 -0.556 1.00 69.81 135 LYS A C 1
ATOM 1131 O O . LYS A 1 135 ? -17.641 -8.921 0.473 1.00 69.81 135 LYS A O 1
ATOM 1136 N N . GLY A 1 136 ? -17.477 -9.009 -1.783 1.00 59.50 136 GLY A N 1
ATOM 1137 C CA . GLY A 1 136 ? -17.953 -7.639 -2.040 1.00 59.50 136 GLY A CA 1
ATOM 1138 C C . GLY A 1 136 ? -16.977 -6.557 -1.571 1.00 59.50 136 GLY A C 1
ATOM 1139 O O . GLY A 1 136 ? -17.381 -5.607 -0.915 1.00 59.50 136 GLY A O 1
ATOM 1140 N N . TRP A 1 137 ? -15.681 -6.758 -1.828 1.00 55.38 137 TRP A N 1
ATOM 1141 C CA . TRP A 1 137 ? -14.621 -5.809 -1.457 1.00 55.38 137 TRP A CA 1
ATOM 1142 C C . TRP A 1 137 ? -14.523 -4.604 -2.398 1.00 55.38 137 TRP A C 1
ATOM 1144 O O . TRP A 1 137 ? -13.883 -3.612 -2.043 1.00 55.38 137 TRP A O 1
ATOM 1154 N N . ILE A 1 138 ? -15.113 -4.730 -3.590 1.00 49.59 138 ILE A N 1
ATOM 1155 C CA . ILE A 1 138 ? -15.283 -3.652 -4.564 1.00 49.59 138 ILE A CA 1
ATOM 1156 C C . ILE A 1 138 ? -16.640 -3.032 -4.294 1.00 49.59 138 ILE A C 1
ATOM 1158 O O . ILE A 1 138 ? -17.626 -3.802 -4.284 1.00 49.59 138 ILE A O 1
#

Sequence (138 aa):
AYHLTIVYDPYQTIRPADIDTDAFQRLTANYKRHPLHKQFRLKSGDQYLAWLRKYLQIANNVGVYEEGLLRGYDFKVMDSITELNESMKMLNEKHELCRVVAGYSWEWITQKDKNQYDIKDPVTGDTFKWNSKVKGWI

Organism: Bacillus cereus (NCBI:txid1396)

pLDDT: mean 86.28, std 9.51, range [49.59, 96.69]

InterPro domains:
  IPR018647 Schlafen group 3-like, DNA/RNA helicase domain [PF09848] (6-133)

Foldseek 3Di:
DDDDDDDDDPVPDQDPPPDDPVNVCVVCVVPDDDDDQWDDPAPQTPLVVLVVCCVVVVDVPGDHPPPCSCPVPDDDDDPKPVVVVVVQVVVCVVVVPGDDDDGPPWDQPCVPPVVDFTDAIPPPRDTHHDDPDPPDPD

Radius of gyration: 19.51 Å; chains: 1; bounding box: 40×50×45 Å